Protein AF-A0A1X2IXP5-F1 (afdb_monomer_lite)

Radius of gyration: 26.12 Å; chains: 1; bounding box: 58×37×76 Å

Foldseek 3Di:
DCPVVVVLVVVLVVVLVVVLVVLLVVQLVVVVCVCPPDCNVVCQVPVDPPDPCPVVVVVVVSVVVSVVVSVVSSVVSVVVVVVVVVLVVQCVPPHDVRSVVVVVVVVVVVVVCVVVPDPVVVVVVVVVVVVVVVVVVVVVVVVVVVVVVVVVVVD

InterPro domains:
  IPR011527 ABC transporter type 1, transmembrane domain [PF06472] (2-144)
  IPR050835 ATP-binding cassette sub-family D [PTHR11384] (2-144)

Structure (mmCIF, N/CA/C/O backbone):
data_AF-A0A1X2IXP5-F1
#
_entry.id   AF-A0A1X2IXP5-F1
#
loop_
_atom_site.group_PDB
_atom_site.id
_atom_site.type_symbol
_atom_site.label_atom_id
_atom_site.label_alt_id
_atom_site.label_comp_id
_atom_site.label_asym_id
_atom_site.label_entity_id
_atom_site.label_seq_id
_atom_site.pdbx_PDB_ins_code
_atom_site.Cartn_x
_atom_site.Cartn_y
_atom_site.Cartn_z
_atom_site.occupancy
_atom_site.B_iso_or_equiv
_atom_site.auth_seq_id
_atom_site.auth_comp_id
_atom_site.auth_asym_id
_atom_site.auth_atom_id
_atom_site.pdbx_PDB_model_num
ATOM 1 N N . MET A 1 1 ? 29.594 14.424 -16.425 1.00 43.88 1 MET A N 1
ATOM 2 C CA . MET A 1 1 ? 28.655 15.563 -16.285 1.00 43.88 1 MET A CA 1
ATOM 3 C C . MET A 1 1 ? 27.393 15.053 -15.583 1.00 43.88 1 MET A C 1
ATOM 5 O O . MET A 1 1 ? 26.652 14.289 -16.178 1.00 43.88 1 MET A O 1
ATOM 9 N N . MET A 1 2 ? 27.206 15.383 -14.297 1.00 53.25 2 MET A N 1
ATOM 10 C CA . MET A 1 2 ? 26.235 14.772 -13.350 1.00 53.25 2 MET A CA 1
ATOM 11 C C . MET A 1 2 ? 24.854 15.459 -13.283 1.00 53.25 2 MET A C 1
ATOM 13 O O . MET A 1 2 ? 24.048 15.170 -12.404 1.00 53.25 2 MET A O 1
ATOM 17 N N . TRP A 1 3 ? 24.561 16.372 -14.205 1.00 52.97 3 TRP A N 1
ATOM 18 C CA . TRP A 1 3 ? 23.291 17.101 -14.249 1.00 52.97 3 TRP A CA 1
ATOM 19 C C . TRP A 1 3 ? 22.047 16.241 -14.567 1.00 52.97 3 TRP A C 1
ATOM 21 O O . TRP A 1 3 ? 21.025 16.453 -13.909 1.00 52.97 3 TRP A O 1
ATOM 31 N N . PRO A 1 4 ? 22.077 15.251 -15.492 1.00 69.75 4 PRO A N 1
ATOM 32 C CA . PRO A 1 4 ? 20.851 14.546 -15.875 1.00 69.75 4 PRO A CA 1
ATOM 33 C C . PRO A 1 4 ? 20.327 13.612 -14.775 1.00 69.75 4 PRO A C 1
ATOM 35 O O . PRO A 1 4 ? 19.118 13.473 -14.615 1.00 69.75 4 PRO A O 1
ATOM 38 N N . THR A 1 5 ? 21.203 13.022 -13.958 1.00 62.72 5 THR A N 1
ATOM 39 C CA . THR A 1 5 ? 20.800 12.124 -12.864 1.00 62.72 5 THR A CA 1
ATOM 40 C C . THR A 1 5 ? 20.129 12.866 -11.710 1.00 62.72 5 THR A C 1
ATOM 42 O O . THR A 1 5 ? 19.143 12.371 -11.169 1.00 62.72 5 THR A O 1
ATOM 45 N N . SER A 1 6 ? 20.588 14.071 -11.364 1.00 70.19 6 SER A N 1
ATOM 46 C CA . SER A 1 6 ? 19.964 14.878 -10.305 1.00 70.19 6 SER A CA 1
ATOM 47 C C . SER A 1 6 ? 18.579 15.399 -10.696 1.00 70.19 6 SER A C 1
ATOM 49 O O . SER A 1 6 ? 17.683 15.410 -9.855 1.00 70.19 6 SER A O 1
ATOM 51 N N . ILE A 1 7 ? 18.369 15.771 -11.965 1.00 72.88 7 ILE A N 1
ATOM 52 C CA . ILE A 1 7 ? 17.055 16.212 -12.465 1.00 72.88 7 ILE A CA 1
ATOM 53 C C . ILE A 1 7 ? 16.068 15.043 -12.475 1.00 72.88 7 ILE A C 1
ATOM 55 O O . ILE A 1 7 ? 14.940 15.190 -12.007 1.00 72.88 7 ILE A O 1
ATOM 59 N N . VAL A 1 8 ? 16.494 13.865 -12.939 1.00 67.69 8 VAL A N 1
ATOM 60 C CA . VAL A 1 8 ? 15.659 12.653 -12.923 1.00 67.69 8 VAL A CA 1
ATOM 61 C C . VAL A 1 8 ? 15.322 12.246 -11.488 1.00 67.69 8 VAL A C 1
ATOM 63 O O . VAL A 1 8 ? 14.168 11.983 -11.180 1.00 67.69 8 VAL A O 1
ATOM 66 N N . ASN A 1 9 ? 16.291 12.279 -10.573 1.00 73.00 9 ASN A N 1
ATOM 67 C CA . ASN A 1 9 ? 16.052 11.951 -9.169 1.00 73.00 9 ASN A CA 1
ATOM 68 C C . ASN A 1 9 ? 15.116 12.958 -8.475 1.00 73.00 9 ASN A C 1
ATOM 70 O O . ASN A 1 9 ? 14.278 12.580 -7.660 1.00 73.00 9 ASN A O 1
ATOM 74 N N . ASN A 1 10 ? 15.231 14.250 -8.787 1.00 76.38 10 ASN A N 1
ATOM 75 C CA . ASN A 1 10 ? 14.393 15.269 -8.158 1.00 76.38 10 ASN A CA 1
ATOM 76 C C . ASN A 1 10 ? 12.976 15.309 -8.759 1.00 76.38 10 ASN A C 1
ATOM 78 O O . ASN A 1 10 ? 11.999 15.398 -8.024 1.00 76.38 10 ASN A O 1
ATOM 82 N N . SER A 1 11 ? 12.842 15.152 -10.080 1.00 68.75 11 SER A N 1
ATOM 83 C CA . SER A 1 11 ? 11.535 15.000 -10.745 1.00 68.75 11 SER A CA 1
ATOM 84 C C . SER A 1 11 ? 10.807 13.740 -10.284 1.00 68.75 11 SER A C 1
ATOM 86 O O . SER A 1 11 ? 9.608 13.786 -10.020 1.00 68.75 11 SER A O 1
ATOM 88 N N . LEU A 1 12 ? 11.542 12.648 -10.074 1.00 67.50 12 LEU A N 1
ATOM 89 C CA . LEU A 1 12 ? 11.037 11.436 -9.449 1.00 67.50 12 LEU A CA 1
ATOM 90 C C . LEU A 1 12 ? 10.479 11.701 -8.045 1.00 67.50 12 LEU A C 1
ATOM 92 O O . LEU A 1 12 ? 9.345 11.332 -7.740 1.00 67.50 12 LEU A O 1
ATOM 96 N N . LYS A 1 13 ? 11.257 12.374 -7.190 1.00 70.62 13 LYS A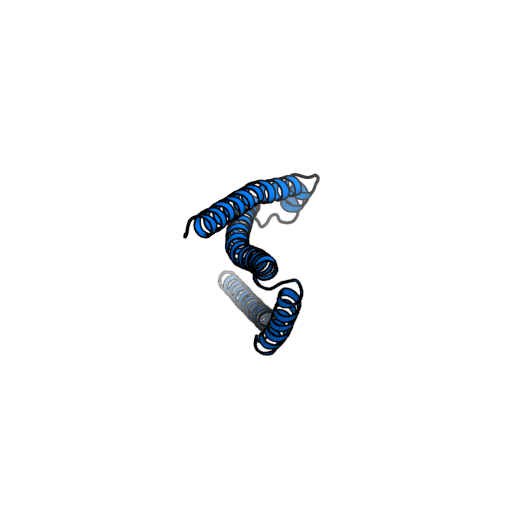 N 1
ATOM 97 C CA . LYS A 1 13 ? 10.816 12.747 -5.839 1.00 70.62 13 LYS A CA 1
ATOM 98 C C . LYS A 1 13 ? 9.579 13.642 -5.860 1.00 70.62 13 LYS A C 1
ATOM 100 O O . LYS A 1 13 ? 8.693 13.455 -5.026 1.00 70.62 13 LYS A O 1
ATOM 105 N N . LEU A 1 14 ? 9.501 14.573 -6.809 1.00 76.12 14 LEU A N 1
ATOM 106 C CA . LEU A 1 14 ? 8.345 15.450 -6.991 1.00 76.12 14 LEU A CA 1
ATOM 107 C C . LEU A 1 14 ? 7.109 14.665 -7.438 1.00 76.12 14 LEU A C 1
ATOM 109 O O . LEU A 1 14 ? 6.049 14.840 -6.846 1.00 76.12 14 LEU A O 1
ATOM 113 N N . ALA A 1 15 ? 7.243 13.763 -8.412 1.00 68.31 15 ALA A N 1
ATOM 114 C CA . ALA A 1 15 ? 6.142 12.932 -8.894 1.00 68.31 15 ALA A CA 1
ATOM 115 C C . ALA A 1 15 ? 5.588 12.018 -7.789 1.00 68.31 15 ALA A C 1
ATOM 117 O O . ALA A 1 15 ? 4.375 11.949 -7.597 1.00 68.31 15 ALA A O 1
ATOM 118 N N . ILE A 1 16 ? 6.469 11.378 -7.013 1.00 65.69 16 ILE A N 1
ATOM 119 C CA . ILE A 1 16 ? 6.075 10.533 -5.876 1.00 65.69 16 ILE A CA 1
ATOM 120 C C . ILE A 1 16 ? 5.353 11.367 -4.812 1.00 65.69 16 ILE A C 1
ATOM 122 O O . ILE A 1 16 ? 4.286 10.977 -4.342 1.00 65.69 16 ILE A O 1
ATOM 126 N N . SER A 1 17 ? 5.900 12.535 -4.463 1.00 69.81 17 SER A N 1
ATOM 127 C CA . SER A 1 17 ? 5.298 13.430 -3.466 1.00 69.81 17 SER A CA 1
ATOM 128 C C . SER A 1 17 ? 3.923 13.941 -3.907 1.00 69.81 17 SER A C 1
ATOM 130 O O . SER A 1 17 ? 2.979 13.926 -3.120 1.00 69.81 17 SER A O 1
ATOM 132 N N . ALA A 1 18 ? 3.783 14.346 -5.172 1.00 74.50 18 ALA A N 1
ATOM 133 C CA . ALA A 1 18 ? 2.523 14.835 -5.725 1.00 74.50 18 ALA A CA 1
ATOM 134 C C . ALA A 1 18 ? 1.444 13.742 -5.759 1.00 74.50 18 ALA A C 1
ATOM 136 O O . ALA A 1 18 ? 0.292 13.982 -5.397 1.00 74.50 18 ALA A O 1
ATOM 137 N N . LEU A 1 19 ? 1.820 12.526 -6.154 1.00 66.19 19 LEU A N 1
ATOM 138 C CA . LEU A 1 19 ? 0.896 11.402 -6.237 1.00 66.19 19 LEU A CA 1
ATOM 139 C C . LEU A 1 19 ? 0.462 10.919 -4.845 1.00 66.19 19 LEU A C 1
ATOM 141 O O . LEU A 1 19 ? -0.728 10.696 -4.621 1.00 66.19 19 LEU A O 1
ATOM 145 N N . SER A 1 20 ? 1.395 10.863 -3.887 1.00 64.94 20 SER A N 1
ATOM 146 C CA . SER A 1 20 ? 1.090 10.581 -2.478 1.00 64.94 20 SER A CA 1
ATOM 147 C C . SER A 1 20 ? 0.112 11.603 -1.892 1.00 64.94 20 SER A C 1
ATOM 149 O O . SER A 1 20 ? -0.813 11.223 -1.176 1.00 64.94 20 SER A O 1
ATOM 151 N N . LEU A 1 21 ? 0.283 12.890 -2.213 1.00 74.94 21 LEU A N 1
ATOM 152 C CA . LEU A 1 21 ? -0.612 13.951 -1.755 1.00 74.94 21 LEU A CA 1
ATOM 153 C C . LEU A 1 21 ? -2.027 13.786 -2.331 1.00 74.94 21 LEU A C 1
ATOM 155 O O . LEU A 1 21 ? -3.008 13.875 -1.596 1.00 74.94 21 LEU A O 1
ATOM 159 N N . CYS A 1 22 ? -2.136 13.477 -3.625 1.00 75.06 22 CYS A N 1
ATOM 160 C CA . CYS A 1 22 ? -3.425 13.301 -4.296 1.00 75.06 22 CYS A CA 1
ATOM 161 C C . CYS A 1 22 ? -4.219 12.108 -3.729 1.00 75.06 22 CYS A C 1
ATOM 163 O O . CYS A 1 22 ? -5.430 12.202 -3.519 1.00 75.06 22 CYS A O 1
ATOM 165 N N . PHE A 1 23 ? -3.539 11.000 -3.414 1.00 65.56 23 PHE A N 1
ATOM 166 C CA . PHE A 1 23 ? -4.160 9.850 -2.750 1.00 65.56 23 PHE A CA 1
ATOM 167 C C . PHE A 1 23 ? -4.593 10.162 -1.316 1.00 65.56 23 PHE A C 1
ATOM 169 O O . PHE A 1 23 ? -5.717 9.816 -0.945 1.00 65.56 23 PHE A O 1
ATOM 176 N N . ARG A 1 24 ? -3.752 10.863 -0.540 1.00 69.56 24 ARG A N 1
ATOM 177 C CA . ARG A 1 24 ? -4.090 11.292 0.827 1.00 69.56 24 ARG A CA 1
ATOM 178 C C . ARG A 1 24 ? -5.325 12.190 0.860 1.00 69.56 24 ARG A C 1
ATOM 180 O O . ARG A 1 24 ? -6.040 12.189 1.850 1.00 69.56 24 ARG A O 1
ATOM 187 N N . GLU A 1 25 ? -5.611 12.915 -0.219 1.00 74.12 25 GLU A N 1
ATOM 188 C CA . GLU A 1 25 ? -6.805 13.752 -0.324 1.00 74.12 25 GLU A CA 1
ATOM 189 C C . GLU A 1 25 ? -8.041 12.995 -0.846 1.00 74.12 25 GLU A C 1
ATOM 191 O O . GLU A 1 25 ? -9.152 13.202 -0.354 1.00 74.12 25 GLU A O 1
ATOM 196 N N . ARG A 1 26 ? -7.884 12.112 -1.843 1.00 76.94 26 ARG A N 1
ATOM 197 C CA . ARG A 1 26 ? -9.022 11.423 -2.480 1.00 76.94 26 ARG A CA 1
ATOM 198 C C . ARG A 1 26 ? -9.565 10.244 -1.682 1.00 76.94 26 ARG A C 1
ATOM 200 O O . ARG A 1 26 ? -10.777 10.043 -1.683 1.00 76.94 26 ARG A O 1
ATOM 207 N N . LEU A 1 27 ? -8.705 9.476 -1.015 1.00 71.75 27 LEU A N 1
ATOM 208 C CA . LEU A 1 27 ? -9.122 8.279 -0.279 1.00 71.75 27 LEU A CA 1
ATOM 209 C C . LEU A 1 27 ? -10.071 8.606 0.893 1.00 71.75 27 LEU A C 1
ATOM 211 O O . LEU A 1 27 ? -11.142 8.001 0.956 1.00 71.75 27 LEU A O 1
ATOM 215 N N . PRO A 1 28 ? -9.773 9.600 1.760 1.00 72.06 28 PRO A N 1
ATOM 216 C CA . PRO A 1 28 ? -10.676 9.977 2.845 1.00 72.06 28 PRO A CA 1
ATOM 217 C C . PRO A 1 28 ? -11.980 10.568 2.317 1.00 72.06 28 PRO A C 1
ATOM 219 O O . PRO A 1 28 ? -13.044 10.243 2.826 1.00 72.06 28 PRO A O 1
ATOM 222 N N . LYS A 1 29 ? -11.922 11.393 1.260 1.00 78.12 29 LYS A N 1
ATOM 223 C CA . LYS A 1 29 ? -13.123 11.969 0.633 1.00 78.12 29 LYS A CA 1
ATOM 224 C C . LYS A 1 29 ? -14.055 10.885 0.098 1.00 78.12 29 LYS A C 1
ATOM 226 O O . LYS A 1 29 ? -15.262 10.979 0.292 1.00 78.12 29 LYS A O 1
ATOM 231 N N . HIS A 1 30 ? -13.502 9.850 -0.533 1.00 79.62 30 HIS A N 1
ATOM 232 C CA . HIS A 1 30 ? -14.292 8.738 -1.051 1.00 79.62 30 HIS A CA 1
ATOM 233 C C . HIS A 1 30 ? -14.866 7.857 0.069 1.00 79.62 30 HIS A C 1
ATOM 235 O O . HIS A 1 30 ? -16.049 7.521 0.038 1.00 79.62 30 HIS A O 1
ATOM 241 N N . ALA A 1 31 ? -14.070 7.549 1.097 1.00 71.25 31 ALA A N 1
ATOM 242 C CA . ALA A 1 31 ? -14.535 6.808 2.269 1.00 71.25 31 ALA A CA 1
ATOM 243 C C . ALA A 1 31 ? -15.645 7.565 3.018 1.00 71.25 31 ALA A C 1
ATOM 245 O O . ALA A 1 31 ? -16.672 6.987 3.367 1.00 71.25 31 ALA A O 1
ATOM 246 N N . HIS A 1 32 ? -15.477 8.877 3.194 1.00 73.06 32 HIS A N 1
ATOM 247 C CA . HIS A 1 32 ? -16.464 9.744 3.825 1.00 73.06 32 HIS A CA 1
ATOM 248 C C . HIS A 1 32 ? -17.738 9.869 2.981 1.00 73.06 32 HIS A C 1
ATOM 250 O O . HIS A 1 32 ? -18.833 9.809 3.535 1.00 73.06 32 HIS A O 1
ATOM 256 N N . SER A 1 33 ? -17.621 9.960 1.648 1.00 77.38 33 SER A N 1
ATOM 257 C CA . SER A 1 33 ? -18.799 9.946 0.775 1.00 77.38 33 SER A CA 1
ATOM 258 C C . SER A 1 33 ? -19.568 8.636 0.884 1.00 77.38 33 SER A C 1
ATOM 260 O O . SER A 1 33 ? -20.781 8.684 0.976 1.00 77.38 33 SER A O 1
ATOM 262 N N . LEU A 1 34 ? -18.880 7.488 0.956 1.00 75.62 34 LEU A N 1
ATOM 263 C CA . LEU A 1 34 ? -19.522 6.178 1.098 1.00 75.62 34 LEU A CA 1
ATOM 264 C C . LEU A 1 34 ? -20.212 6.020 2.460 1.00 75.62 34 LEU A C 1
ATOM 266 O O . LEU A 1 34 ? -21.261 5.391 2.560 1.00 75.62 34 LEU A O 1
ATOM 270 N N . TYR A 1 35 ? -19.613 6.585 3.512 1.00 66.44 35 TYR A N 1
ATOM 271 C CA . TYR A 1 35 ? -20.187 6.573 4.854 1.00 66.44 35 TYR A CA 1
ATOM 272 C C . TYR A 1 35 ? -21.456 7.427 4.952 1.00 66.44 35 TYR A C 1
ATOM 274 O O . TYR A 1 35 ? -22.435 7.015 5.577 1.00 66.44 35 TYR A O 1
ATOM 282 N N . LEU A 1 36 ? -21.438 8.603 4.320 1.00 70.00 36 LEU A N 1
ATOM 283 C CA . LEU A 1 36 ? -22.583 9.508 4.258 1.00 70.00 36 LEU A CA 1
ATOM 284 C C . LEU A 1 36 ? -23.625 9.100 3.205 1.00 70.00 36 LEU A C 1
ATOM 286 O O . LEU A 1 36 ? -24.703 9.695 3.177 1.00 70.00 36 LEU A O 1
ATOM 290 N N . ASP A 1 37 ? -23.341 8.108 2.355 1.00 74.00 37 ASP A N 1
ATOM 291 C CA . ASP A 1 37 ? -24.266 7.695 1.302 1.00 74.00 37 ASP A CA 1
ATOM 292 C C . ASP A 1 37 ? -25.410 6.826 1.860 1.00 74.00 37 ASP A C 1
ATOM 294 O O . ASP A 1 37 ? -25.239 5.688 2.322 1.00 74.00 37 ASP A O 1
ATOM 298 N N . GLY A 1 38 ? -26.617 7.389 1.804 1.00 70.44 38 GLY A N 1
ATOM 299 C CA . GLY A 1 38 ? -27.884 6.707 2.054 1.00 70.44 38 GLY A CA 1
ATOM 300 C C . GLY A 1 38 ? -28.143 6.257 3.500 1.00 70.44 38 GLY A C 1
ATOM 301 O O . GLY A 1 38 ? -27.896 6.956 4.479 1.00 70.44 38 GLY A O 1
ATOM 302 N N . ILE A 1 39 ? -28.729 5.062 3.623 1.00 59.12 39 ILE A N 1
ATOM 303 C CA . ILE A 1 39 ? -29.188 4.434 4.878 1.00 59.12 39 ILE A CA 1
ATOM 304 C C . ILE A 1 39 ? -28.065 3.745 5.668 1.00 59.12 39 ILE A C 1
ATOM 306 O O . ILE A 1 39 ? -28.336 3.136 6.701 1.00 59.12 39 ILE A O 1
ATOM 310 N N . THR A 1 40 ? -26.814 3.818 5.208 1.00 63.00 40 THR A N 1
ATOM 311 C CA . THR A 1 40 ? -25.657 3.175 5.856 1.00 63.00 40 THR A CA 1
ATOM 312 C C . THR A 1 40 ? -25.378 3.789 7.225 1.00 63.00 40 THR A C 1
ATOM 314 O O . THR A 1 40 ? -25.242 3.056 8.204 1.00 63.00 40 THR A O 1
ATOM 317 N N . PHE A 1 41 ? -25.422 5.122 7.324 1.00 62.12 41 PHE A N 1
ATOM 318 C CA . PHE A 1 41 ? -25.335 5.852 8.591 1.00 62.12 41 PHE A CA 1
ATOM 319 C C . PHE A 1 41 ? -26.415 5.398 9.587 1.00 62.12 41 PHE A C 1
ATOM 321 O O . PHE A 1 41 ? -26.123 5.071 10.736 1.00 62.12 41 PHE A O 1
ATOM 328 N N . TYR A 1 42 ? -27.661 5.286 9.117 1.00 61.12 42 TYR A N 1
ATOM 329 C CA . TYR A 1 42 ? -28.791 4.866 9.945 1.00 61.12 42 TYR A CA 1
ATOM 330 C C . TYR A 1 42 ? -28.739 3.388 10.325 1.00 61.12 42 TYR A C 1
ATOM 332 O O . TYR A 1 42 ? -29.049 3.048 11.461 1.00 61.12 42 TYR A O 1
ATOM 340 N N . LYS A 1 43 ? -28.314 2.500 9.420 1.00 65.81 43 LYS A N 1
ATOM 341 C CA . LYS A 1 43 ? -28.102 1.085 9.740 1.00 65.81 43 LYS A CA 1
ATOM 342 C C . LYS A 1 43 ? -27.046 0.942 10.827 1.00 65.81 43 LYS A C 1
ATOM 344 O O . LYS A 1 43 ? -27.327 0.298 11.824 1.00 65.81 43 LYS A O 1
ATOM 349 N N . ILE A 1 44 ? -25.884 1.578 10.679 1.00 64.50 44 ILE A N 1
ATOM 350 C CA . ILE A 1 44 ? -24.798 1.497 11.668 1.00 64.50 44 ILE A CA 1
ATOM 351 C C . ILE A 1 44 ? -25.236 2.088 13.014 1.00 64.50 44 ILE A C 1
ATOM 353 O O . ILE A 1 44 ? -24.950 1.503 14.054 1.00 64.50 44 ILE A O 1
ATOM 357 N N . SER A 1 45 ? -25.980 3.197 13.003 1.00 61.94 45 SER A N 1
ATOM 358 C CA . SER A 1 45 ? -26.494 3.816 14.229 1.00 61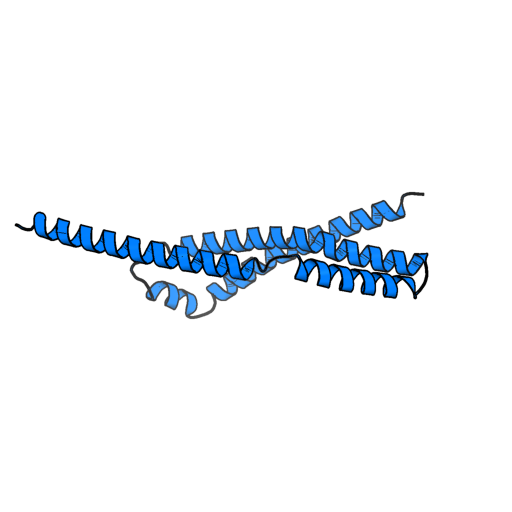.94 45 SER A CA 1
ATOM 359 C C . SER A 1 45 ? -27.610 3.014 14.910 1.00 61.94 45 SER A C 1
ATOM 361 O O . SER A 1 45 ? -27.821 3.197 16.104 1.00 61.94 45 SER A O 1
ATOM 363 N N . ASN A 1 46 ? -28.342 2.169 14.178 1.00 63.16 46 ASN A N 1
ATOM 364 C CA . ASN A 1 46 ? -29.503 1.435 14.695 1.00 63.16 46 ASN A CA 1
ATOM 365 C C . ASN A 1 46 ? -29.218 -0.061 14.939 1.00 63.16 46 ASN A C 1
ATOM 367 O O . ASN A 1 46 ? -30.033 -0.742 15.556 1.00 63.16 46 ASN A O 1
ATOM 371 N N . LEU A 1 47 ? -28.086 -0.587 1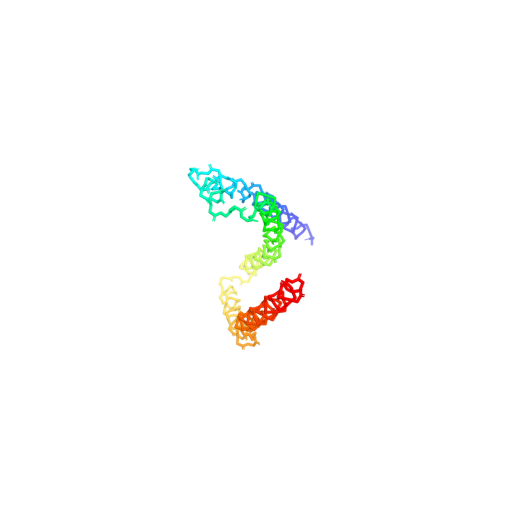4.449 1.00 62.59 47 LEU A N 1
ATOM 372 C CA . LEU A 1 47 ? -27.700 -1.997 14.588 1.00 62.59 47 LEU A CA 1
ATOM 373 C C . LEU A 1 47 ? -27.133 -2.348 15.966 1.00 62.59 47 LEU A C 1
ATOM 375 O O . LEU A 1 47 ? -27.112 -3.531 16.294 1.00 62.59 47 LEU A O 1
ATOM 379 N N . ASP A 1 48 ? -26.704 -1.376 16.775 1.00 57.00 48 ASP A N 1
ATOM 380 C CA . ASP A 1 48 ? -26.156 -1.700 18.089 1.00 57.00 48 ASP A CA 1
ATOM 381 C C . ASP A 1 48 ? -26.334 -0.566 19.110 1.00 57.00 48 ASP A C 1
ATOM 383 O O . ASP A 1 48 ? -25.573 0.399 19.152 1.00 57.00 48 ASP A O 1
ATOM 387 N N . ASN A 1 49 ? -27.341 -0.696 19.977 1.00 56.22 49 ASN A N 1
ATOM 388 C CA . ASN A 1 49 ? -27.536 0.196 21.128 1.00 56.22 49 ASN A CA 1
ATOM 389 C C . ASN A 1 49 ? -26.437 0.021 22.207 1.00 56.22 49 ASN A C 1
ATOM 391 O O . ASN A 1 49 ? -26.441 0.752 23.198 1.00 56.22 49 ASN A O 1
ATOM 395 N N . GLY A 1 50 ? -25.502 -0.929 22.038 1.00 51.72 50 GLY A N 1
ATOM 396 C CA . GLY A 1 50 ? -24.357 -1.150 22.929 1.00 51.72 50 GLY A CA 1
ATOM 397 C C . GLY A 1 50 ? -23.099 -0.336 22.593 1.00 51.72 50 GLY A C 1
ATOM 398 O O . GLY A 1 50 ? -22.255 -0.135 23.465 1.00 51.72 50 GLY A O 1
ATOM 399 N N . LEU A 1 51 ? -22.970 0.176 21.364 1.00 54.03 51 LEU A N 1
ATOM 400 C CA . LEU A 1 51 ? -21.799 0.933 20.901 1.00 54.03 51 LEU A CA 1
ATOM 401 C C . LEU A 1 51 ? -22.015 2.443 21.049 1.00 54.03 51 LEU A C 1
ATOM 403 O O . LEU A 1 51 ? -22.034 3.192 20.066 1.00 54.03 51 LEU A O 1
ATOM 407 N N . GLN A 1 52 ? -22.144 2.928 22.286 1.00 53.56 52 GLN A N 1
ATOM 408 C CA . GLN A 1 52 ? -21.941 4.357 22.525 1.00 53.56 52 GLN A CA 1
ATOM 409 C C . GLN A 1 52 ? -20.517 4.714 22.056 1.00 53.56 52 GLN A C 1
ATOM 411 O O . GLN A 1 52 ? -19.551 4.156 22.569 1.00 53.56 52 GLN A O 1
ATOM 416 N N . ASN A 1 53 ? -20.398 5.611 21.065 1.00 62.00 53 ASN A N 1
ATOM 417 C CA . ASN A 1 53 ? -19.162 6.061 20.379 1.00 62.00 53 ASN A CA 1
ATOM 418 C C . ASN A 1 53 ? -18.744 5.349 19.072 1.00 62.00 53 ASN A C 1
ATOM 420 O O . ASN A 1 53 ? -17.605 5.514 18.632 1.00 62.00 53 ASN A O 1
ATOM 424 N N . SER A 1 54 ? -19.649 4.651 18.378 1.00 63.22 54 SER A N 1
ATOM 425 C CA . SER A 1 54 ? -19.365 4.046 17.056 1.00 63.22 54 SER A CA 1
ATOM 426 C C . SER A 1 54 ? -18.815 5.048 16.014 1.00 63.22 54 SER A C 1
ATOM 428 O O . SER A 1 54 ? -17.917 4.729 15.238 1.00 63.22 54 SER A O 1
ATOM 430 N N . TYR A 1 55 ? -19.270 6.307 16.057 1.00 62.91 55 TYR A N 1
ATOM 431 C CA . TYR A 1 55 ? -18.764 7.379 15.187 1.00 62.91 55 TYR A CA 1
ATOM 432 C C . TYR A 1 55 ? -17.289 7.727 15.451 1.00 62.91 55 TYR A C 1
ATOM 434 O O . TYR A 1 55 ? -16.529 7.963 14.514 1.00 62.91 55 TYR A O 1
ATOM 442 N N . GLN A 1 56 ? -16.863 7.735 16.717 1.00 66.81 56 GLN A N 1
ATOM 443 C CA . GLN A 1 56 ? -15.484 8.065 17.079 1.00 66.81 56 GLN A CA 1
ATOM 444 C C . GLN A 1 56 ? -14.521 6.928 16.735 1.00 66.81 56 GLN A C 1
ATOM 446 O O . GLN A 1 56 ? -13.426 7.189 16.244 1.00 66.81 56 GLN A O 1
ATOM 451 N N . LEU A 1 57 ? -14.956 5.679 16.923 1.00 70.81 57 LEU A N 1
ATOM 452 C CA . LEU A 1 57 ? -14.227 4.496 16.465 1.00 70.81 57 LEU A CA 1
ATOM 453 C C . LEU A 1 57 ? -14.052 4.512 14.945 1.00 70.81 57 LEU A C 1
ATOM 455 O O . LEU A 1 57 ? -12.942 4.330 14.459 1.00 70.81 57 LEU A O 1
ATOM 459 N N . LEU A 1 58 ? -15.114 4.820 14.199 1.00 70.69 58 LEU A N 1
ATOM 460 C CA . LEU A 1 58 ? -15.043 4.889 12.745 1.00 70.69 58 LEU A CA 1
ATOM 461 C C . LEU A 1 58 ? -14.120 6.009 12.253 1.00 70.69 58 LEU A C 1
ATOM 463 O O . LEU A 1 58 ? -13.311 5.774 11.361 1.00 70.69 58 LEU A O 1
ATOM 467 N N . ALA A 1 59 ? -14.223 7.213 12.820 1.00 72.12 59 ALA A N 1
ATOM 468 C CA . ALA A 1 59 ? -13.342 8.320 12.454 1.00 72.12 59 ALA A CA 1
ATOM 469 C C . ALA A 1 59 ? -11.871 7.967 12.730 1.00 72.12 59 ALA A C 1
ATOM 471 O O . ALA A 1 59 ? -11.020 8.130 11.859 1.00 72.12 59 ALA A O 1
ATOM 472 N N . GLN A 1 60 ? -11.592 7.390 13.902 1.00 77.19 60 GLN A N 1
ATOM 473 C CA . GLN A 1 60 ? -10.247 6.978 14.288 1.00 77.19 60 GLN A CA 1
ATOM 474 C C . GLN A 1 60 ? -9.703 5.841 13.410 1.00 77.19 60 GLN A C 1
ATOM 476 O O . GLN A 1 60 ? -8.511 5.822 13.095 1.00 77.19 60 GLN A O 1
ATOM 481 N N . ASP A 1 61 ? -10.546 4.889 13.014 1.00 77.31 61 ASP A N 1
ATOM 482 C CA . ASP A 1 61 ? -10.140 3.793 12.138 1.00 77.31 61 ASP A CA 1
ATOM 483 C C . ASP A 1 61 ? -9.930 4.266 10.697 1.00 77.31 61 ASP A C 1
ATOM 485 O O . ASP A 1 61 ? -8.961 3.850 10.064 1.00 77.31 61 ASP A O 1
ATOM 489 N N . ILE A 1 62 ? -10.752 5.193 10.193 1.00 72.31 62 ILE A N 1
ATOM 490 C CA . ILE A 1 62 ? -10.526 5.836 8.890 1.00 72.31 62 ILE A CA 1
ATOM 491 C C . ILE A 1 62 ? -9.196 6.593 8.899 1.00 72.31 62 ILE A C 1
ATOM 493 O O . ILE A 1 62 ? -8.407 6.418 7.971 1.00 72.31 62 ILE A O 1
ATOM 497 N N . ASP A 1 63 ? -8.909 7.368 9.947 1.00 74.06 63 ASP A N 1
ATOM 498 C CA . ASP A 1 63 ? -7.645 8.101 10.064 1.00 74.06 63 ASP A CA 1
ATOM 499 C C . ASP A 1 63 ? -6.441 7.149 10.054 1.00 74.06 63 ASP A C 1
ATOM 501 O O . ASP A 1 63 ? -5.494 7.358 9.293 1.00 74.06 63 ASP A O 1
ATOM 505 N N . LYS A 1 64 ? -6.496 6.047 10.814 1.00 78.75 64 LYS A N 1
ATOM 506 C CA . LYS A 1 64 ? -5.438 5.019 10.815 1.00 78.75 64 LYS A CA 1
ATOM 507 C C . LYS A 1 64 ? -5.271 4.342 9.458 1.00 78.75 64 LYS A C 1
ATOM 509 O O . LYS A 1 64 ? -4.146 4.088 9.032 1.00 78.75 64 LYS A O 1
ATOM 514 N N . VAL A 1 65 ? -6.372 4.025 8.777 1.00 71.50 65 VAL A N 1
ATOM 515 C CA . VAL A 1 65 ? -6.336 3.412 7.443 1.00 71.50 65 VAL A CA 1
ATOM 516 C C . VAL A 1 65 ? -5.681 4.370 6.454 1.00 71.50 65 VAL A C 1
ATOM 518 O O . VAL A 1 65 ? -4.782 3.964 5.725 1.00 71.50 65 VAL A O 1
ATOM 521 N N . VAL A 1 66 ? -6.069 5.644 6.457 1.00 70.69 66 VAL A N 1
ATOM 522 C CA . VAL A 1 66 ? -5.494 6.665 5.571 1.00 70.69 66 VAL A CA 1
ATOM 523 C C . VAL A 1 66 ? -3.997 6.837 5.822 1.00 70.69 66 VAL A C 1
ATOM 525 O O . VAL A 1 66 ? -3.225 6.894 4.861 1.00 70.69 66 VAL A O 1
ATOM 528 N N . ASP A 1 67 ? -3.578 6.883 7.085 1.00 75.38 67 ASP A N 1
ATOM 529 C CA . ASP A 1 67 ? -2.170 7.056 7.442 1.00 75.38 67 ASP A CA 1
ATOM 530 C C . ASP A 1 67 ? -1.337 5.843 6.996 1.00 75.38 67 ASP A C 1
ATOM 532 O O . ASP A 1 67 ? -0.350 5.989 6.268 1.00 75.38 67 ASP A O 1
ATOM 536 N N . ASN A 1 68 ? -1.807 4.626 7.289 1.00 74.25 68 ASN A N 1
ATOM 537 C CA . ASN A 1 68 ? -1.149 3.393 6.856 1.00 74.25 68 ASN A CA 1
ATOM 538 C C . ASN A 1 68 ? -1.082 3.267 5.327 1.00 74.25 68 ASN A C 1
ATOM 540 O O . ASN A 1 68 ? -0.053 2.857 4.789 1.00 74.25 68 ASN A O 1
ATOM 544 N N . PHE A 1 69 ? -2.144 3.641 4.606 1.00 70.88 69 PHE A N 1
ATOM 545 C CA . PHE A 1 69 ? -2.142 3.642 3.141 1.00 70.88 69 PHE A CA 1
ATOM 546 C C . PHE A 1 69 ? -1.158 4.667 2.568 1.00 70.88 69 PHE A C 1
ATOM 548 O O . PHE A 1 69 ? -0.454 4.355 1.609 1.00 70.88 69 PHE A O 1
ATOM 555 N N . SER A 1 70 ? -1.065 5.866 3.154 1.00 70.69 70 SER A N 1
ATOM 556 C CA . SER A 1 70 ? -0.101 6.893 2.736 1.00 70.69 70 SER A CA 1
ATOM 557 C C . SER A 1 70 ? 1.348 6.419 2.914 1.00 70.69 70 SER A C 1
ATOM 559 O O . SER A 1 70 ? 2.197 6.654 2.045 1.00 70.69 70 SER A O 1
ATOM 561 N N . HIS A 1 71 ? 1.630 5.723 4.019 1.00 71.25 71 HIS A N 1
ATOM 562 C CA . HIS A 1 71 ? 2.936 5.123 4.290 1.00 71.25 71 HIS A CA 1
ATOM 563 C C . HIS A 1 71 ? 3.261 3.988 3.314 1.00 71.25 71 HIS A C 1
ATOM 565 O O . HIS A 1 71 ? 4.269 4.056 2.608 1.00 71.25 71 HIS A O 1
ATOM 571 N N . LEU A 1 72 ? 2.361 3.012 3.178 1.00 72.38 72 LEU A N 1
ATOM 572 C CA . LEU A 1 72 ? 2.518 1.887 2.254 1.00 72.38 72 LEU A CA 1
ATOM 573 C C . LEU A 1 72 ? 2.735 2.363 0.811 1.00 72.38 72 LEU A C 1
ATOM 575 O O . LEU A 1 72 ? 3.583 1.840 0.088 1.00 72.38 72 LEU A O 1
ATOM 579 N N . TYR A 1 73 ? 2.001 3.394 0.395 1.00 68.06 73 TYR A N 1
ATOM 580 C CA . TYR A 1 73 ? 2.134 3.968 -0.935 1.00 68.06 73 TYR A CA 1
ATOM 581 C C . TYR A 1 73 ? 3.513 4.591 -1.164 1.00 68.06 73 TYR A C 1
ATOM 583 O O . TYR A 1 73 ? 4.138 4.353 -2.196 1.00 68.06 73 TYR A O 1
ATOM 591 N N . SER A 1 74 ? 4.020 5.350 -0.190 1.00 68.75 74 SER A N 1
ATOM 592 C CA . SER A 1 74 ? 5.359 5.948 -0.256 1.00 68.75 74 SER A CA 1
ATOM 593 C C . SER A 1 74 ? 6.467 4.896 -0.338 1.00 68.75 74 SER A C 1
ATOM 595 O O . SER A 1 74 ? 7.493 5.133 -0.984 1.00 68.75 74 SER A O 1
ATOM 597 N N . ASP A 1 75 ? 6.259 3.741 0.288 1.00 69.75 75 ASP A N 1
ATOM 598 C CA . ASP A 1 75 ? 7.234 2.653 0.335 1.00 69.75 75 ASP A CA 1
ATOM 599 C C . ASP A 1 75 ? 7.192 1.756 -0.909 1.00 69.75 75 ASP A C 1
ATOM 601 O O . ASP A 1 75 ? 8.224 1.216 -1.304 1.00 69.75 75 ASP A O 1
ATOM 605 N N . ILE A 1 76 ? 6.050 1.673 -1.600 1.00 67.25 76 ILE A N 1
ATOM 606 C CA . ILE A 1 76 ? 5.912 0.950 -2.876 1.00 67.25 76 ILE A CA 1
ATOM 607 C C . ILE A 1 76 ? 6.250 1.844 -4.080 1.00 67.25 76 ILE A C 1
ATOM 609 O O . ILE A 1 76 ? 6.898 1.399 -5.029 1.00 67.25 76 ILE A O 1
ATOM 613 N N . ALA A 1 77 ? 5.854 3.119 -4.069 1.00 66.88 77 ALA A N 1
ATOM 614 C CA . ALA A 1 77 ? 6.024 4.012 -5.217 1.00 66.88 77 ALA A CA 1
ATOM 615 C C . ALA A 1 77 ? 7.503 4.291 -5.534 1.00 66.88 77 ALA A C 1
ATOM 617 O O . ALA A 1 77 ? 7.891 4.325 -6.702 1.00 66.88 77 ALA A O 1
ATOM 618 N N . LYS A 1 78 ? 8.353 4.438 -4.508 1.00 66.56 78 LYS A N 1
ATOM 619 C CA . LYS A 1 78 ? 9.803 4.646 -4.676 1.00 66.56 78 LYS A CA 1
ATOM 620 C C . LYS A 1 78 ? 10.473 3.524 -5.493 1.00 66.56 78 LYS A C 1
ATOM 622 O O . LYS A 1 78 ? 11.089 3.848 -6.510 1.00 66.56 78 LYS A O 1
ATOM 627 N N . PRO A 1 79 ? 10.370 2.232 -5.115 1.00 69.69 79 PRO A N 1
ATOM 628 C CA . PRO A 1 79 ? 10.991 1.149 -5.873 1.00 69.69 79 PRO A CA 1
ATOM 629 C C . PRO A 1 79 ? 10.356 0.935 -7.251 1.00 69.69 79 PRO A C 1
ATOM 631 O O . PRO A 1 79 ? 11.092 0.704 -8.206 1.00 69.69 79 PRO A O 1
ATOM 634 N N . VAL A 1 80 ? 9.033 1.075 -7.405 1.00 68.50 80 VAL A N 1
ATOM 635 C CA . VAL A 1 80 ? 8.365 0.902 -8.713 1.00 68.50 80 VAL A CA 1
ATOM 636 C C . VAL A 1 80 ? 8.906 1.883 -9.746 1.00 68.50 80 VAL A C 1
ATOM 638 O O . VAL A 1 80 ? 9.262 1.499 -10.862 1.00 68.50 80 VAL A O 1
ATOM 641 N N . VAL A 1 81 ? 9.018 3.155 -9.374 1.00 66.69 81 VAL A N 1
ATOM 642 C CA . VAL A 1 81 ? 9.487 4.158 -10.324 1.00 66.69 81 VAL A CA 1
ATOM 643 C C . VAL A 1 81 ? 11.009 4.085 -10.511 1.00 66.69 81 VAL A C 1
ATOM 645 O O . VAL A 1 81 ? 11.493 4.324 -11.618 1.00 66.69 81 VAL A O 1
ATOM 648 N N . ALA A 1 82 ? 11.771 3.666 -9.492 1.00 70.50 82 ALA A N 1
ATOM 649 C CA . ALA A 1 82 ? 13.190 3.345 -9.659 1.00 70.50 82 ALA A CA 1
ATOM 650 C C . ALA A 1 82 ? 13.407 2.225 -10.695 1.00 70.50 82 ALA A C 1
ATOM 652 O O . ALA A 1 82 ? 14.271 2.362 -11.559 1.00 70.50 82 ALA A O 1
ATOM 653 N N . ILE A 1 83 ? 12.590 1.166 -10.666 1.00 70.12 83 ILE A N 1
ATOM 654 C CA . ILE A 1 83 ? 12.631 0.069 -11.647 1.00 70.12 83 ILE A CA 1
ATOM 655 C C . ILE A 1 83 ? 12.290 0.579 -13.051 1.00 70.12 83 ILE A C 1
ATOM 657 O O . ILE A 1 83 ? 12.996 0.257 -14.003 1.00 70.12 83 ILE A O 1
ATOM 661 N N . PHE A 1 84 ? 11.250 1.406 -13.188 1.00 69.12 84 PHE A N 1
ATOM 662 C CA . PHE A 1 84 ? 10.848 1.961 -14.483 1.00 69.12 84 PHE A CA 1
ATOM 663 C C . PHE A 1 84 ? 11.937 2.848 -15.104 1.00 69.12 84 PHE A C 1
ATOM 665 O O . PHE A 1 84 ? 12.285 2.698 -16.275 1.00 69.12 84 PHE A O 1
ATOM 672 N N . LEU A 1 85 ? 12.522 3.748 -14.309 1.00 69.62 85 LEU A N 1
ATOM 673 C CA . LEU A 1 85 ? 13.611 4.614 -14.764 1.00 69.62 85 LEU A CA 1
ATOM 674 C C . LEU A 1 85 ? 14.871 3.820 -15.101 1.00 69.62 85 LEU A C 1
ATOM 676 O O . LEU A 1 85 ? 15.536 4.128 -16.090 1.00 69.62 85 LEU A O 1
ATOM 680 N N . PHE A 1 86 ? 15.186 2.796 -14.307 1.00 68.75 86 PHE A N 1
ATOM 681 C CA . PHE A 1 86 ? 16.303 1.901 -14.580 1.00 68.75 86 PHE A CA 1
ATOM 682 C C . PHE A 1 86 ? 16.091 1.145 -15.896 1.00 68.75 86 PHE A C 1
ATOM 684 O O . PHE A 1 86 ? 16.987 1.140 -16.734 1.00 68.75 86 PHE A O 1
ATOM 691 N N . ALA A 1 87 ? 14.888 0.617 -16.139 1.00 66.69 87 ALA A N 1
ATOM 692 C CA . ALA A 1 87 ? 14.535 -0.038 -17.397 1.00 66.69 87 ALA A CA 1
ATOM 693 C C . ALA A 1 87 ? 14.673 0.907 -18.606 1.00 66.69 87 ALA A C 1
ATOM 695 O O . ALA A 1 87 ? 15.267 0.534 -19.617 1.00 66.69 87 ALA A O 1
ATOM 696 N N . HIS A 1 88 ? 14.191 2.149 -18.491 1.00 67.12 88 HIS A N 1
ATOM 697 C CA . HIS A 1 88 ? 14.280 3.138 -19.569 1.00 67.12 88 HIS A CA 1
ATOM 698 C C . HIS A 1 88 ? 15.730 3.546 -19.865 1.00 67.12 88 HIS A C 1
ATOM 700 O O . HIS A 1 88 ? 16.147 3.599 -21.021 1.00 67.12 88 HIS A O 1
ATOM 706 N N . LYS A 1 89 ? 16.530 3.809 -18.823 1.00 68.38 89 LYS A N 1
ATOM 707 C CA . LYS A 1 89 ? 17.944 4.180 -18.981 1.00 68.38 89 LYS A CA 1
ATOM 708 C C . LYS A 1 89 ? 18.792 3.029 -19.509 1.00 68.38 89 LYS A C 1
ATOM 710 O O . LYS A 1 89 ? 19.724 3.273 -20.270 1.00 68.38 89 LYS A O 1
ATOM 715 N N . LEU A 1 90 ? 18.457 1.796 -19.142 1.00 65.25 90 LEU A N 1
ATOM 716 C CA . LEU A 1 90 ? 19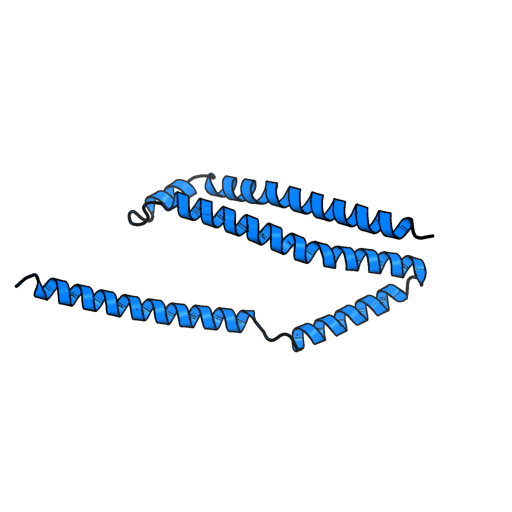.120 0.606 -19.661 1.00 65.25 90 LEU A CA 1
ATOM 717 C C . LEU A 1 90 ? 18.809 0.392 -21.151 1.00 65.25 90 LEU A C 1
ATOM 719 O O . LEU A 1 90 ? 19.715 0.069 -21.919 1.00 65.25 90 LEU A O 1
ATOM 723 N N . GLY A 1 91 ? 17.562 0.647 -21.565 1.00 65.38 91 GLY A N 1
ATOM 724 C CA . GLY A 1 91 ? 17.152 0.615 -22.971 1.00 65.38 91 GLY A CA 1
ATOM 725 C C . GLY A 1 91 ? 17.890 1.640 -23.837 1.00 65.38 91 GLY A C 1
ATOM 726 O O . GLY A 1 91 ? 18.360 1.294 -24.918 1.00 65.38 91 GLY A O 1
ATOM 727 N N . GLU A 1 92 ? 18.071 2.871 -23.344 1.00 66.75 92 GLU A N 1
ATOM 728 C CA . GLU A 1 92 ? 18.834 3.913 -24.055 1.00 66.75 92 GLU A CA 1
ATOM 729 C C . GLU A 1 92 ? 20.345 3.620 -24.133 1.00 66.75 92 GLU A C 1
ATOM 731 O O . GLU A 1 92 ? 20.997 4.044 -25.084 1.00 66.75 92 GLU A O 1
ATOM 736 N N . ALA A 1 93 ? 20.921 2.930 -23.141 1.00 65.12 93 ALA A N 1
ATOM 737 C CA . ALA A 1 93 ? 22.373 2.765 -23.027 1.00 65.12 93 ALA A CA 1
ATOM 738 C C . ALA A 1 93 ? 22.948 1.551 -23.781 1.00 65.12 93 ALA A C 1
ATOM 740 O O . ALA A 1 93 ? 24.097 1.611 -24.213 1.00 65.12 93 ALA A O 1
ATOM 741 N N . ILE A 1 94 ? 22.203 0.443 -23.897 1.00 66.00 94 ILE A N 1
ATOM 742 C CA . ILE A 1 94 ? 22.741 -0.851 -24.378 1.00 66.00 94 ILE A CA 1
ATOM 743 C C . ILE A 1 94 ? 21.947 -1.416 -25.582 1.00 66.00 94 ILE A C 1
ATOM 745 O O . ILE A 1 94 ? 22.439 -2.299 -26.281 1.00 66.00 94 ILE A O 1
ATOM 749 N N . GLY A 1 95 ? 20.766 -0.863 -25.899 1.00 65.50 95 GLY A N 1
ATOM 750 C CA . GLY A 1 95 ? 19.897 -1.311 -27.000 1.00 65.50 95 GLY A CA 1
ATOM 751 C C . GLY A 1 95 ? 18.815 -2.320 -26.574 1.00 65.50 95 GLY A C 1
ATOM 752 O O . GLY A 1 95 ? 18.836 -2.838 -25.457 1.00 65.50 95 GLY A O 1
ATOM 753 N N . ASN A 1 96 ? 17.854 -2.597 -27.471 1.00 64.56 96 ASN A N 1
ATOM 754 C CA . ASN A 1 96 ? 16.589 -3.315 -27.198 1.00 64.56 96 ASN A CA 1
ATOM 755 C C . ASN A 1 96 ? 16.712 -4.724 -26.574 1.00 64.56 96 ASN A C 1
ATOM 757 O O . ASN A 1 96 ? 15.732 -5.213 -26.018 1.00 64.56 96 ASN A O 1
ATOM 761 N N . GLU A 1 97 ? 17.882 -5.362 -26.621 1.00 65.88 97 GLU A N 1
ATOM 762 C CA . GLU A 1 97 ? 18.121 -6.699 -26.048 1.00 65.88 97 GLU A CA 1
ATOM 763 C C . GLU A 1 97 ? 18.345 -6.673 -24.520 1.00 65.88 97 GLU A C 1
ATOM 765 O O . GLU A 1 97 ? 18.034 -7.628 -23.808 1.00 65.88 97 GLU A O 1
ATOM 770 N N . ALA A 1 98 ? 18.850 -5.561 -23.975 1.00 67.69 98 ALA A N 1
ATOM 771 C CA . ALA A 1 98 ? 19.124 -5.405 -22.545 1.00 67.69 98 ALA A CA 1
ATOM 772 C C . ALA A 1 98 ? 17.877 -5.470 -21.629 1.00 67.69 98 ALA A C 1
ATOM 774 O O . ALA A 1 98 ? 17.942 -6.141 -20.592 1.00 67.69 98 ALA A O 1
ATOM 775 N N . PRO A 1 99 ? 16.726 -4.843 -21.959 1.00 70.62 99 PRO A N 1
ATOM 776 C CA . PRO A 1 99 ? 15.522 -4.962 -21.135 1.00 70.62 99 PRO A CA 1
ATOM 777 C C . PRO A 1 99 ? 14.960 -6.390 -21.088 1.00 70.62 99 PRO A C 1
ATOM 779 O O . PRO A 1 99 ? 14.387 -6.765 -20.067 1.00 70.62 99 PRO A O 1
ATOM 782 N N . PHE A 1 100 ? 15.171 -7.216 -22.119 1.00 75.69 100 PHE A N 1
ATOM 783 C CA . PHE A 1 100 ? 14.716 -8.611 -22.118 1.00 75.69 100 PHE A CA 1
ATOM 784 C C . PHE A 1 100 ? 15.446 -9.448 -21.057 1.00 75.69 100 PHE A C 1
ATOM 786 O O . PHE A 1 100 ? 14.804 -10.097 -20.228 1.00 75.69 100 PHE A O 1
ATOM 793 N N . TYR A 1 101 ? 16.779 -9.358 -21.002 1.00 77.31 101 TYR A N 1
ATOM 794 C CA . TYR A 1 101 ? 17.578 -10.017 -19.961 1.00 77.31 101 TYR A CA 1
ATOM 795 C C . TYR A 1 101 ? 17.259 -9.495 -18.556 1.00 77.31 101 TYR A C 1
ATOM 797 O O . TYR A 1 101 ? 17.243 -10.267 -17.597 1.00 77.31 101 TYR A O 1
ATOM 805 N N . MET A 1 102 ? 16.957 -8.201 -18.421 1.00 72.12 102 MET A N 1
ATOM 806 C CA . MET A 1 102 ? 16.612 -7.605 -17.132 1.00 72.12 102 MET A CA 1
ATOM 807 C C . MET A 1 102 ? 15.245 -8.076 -16.619 1.00 72.12 102 MET A C 1
ATOM 809 O O . MET A 1 102 ? 15.111 -8.394 -15.438 1.00 72.12 102 MET A O 1
ATOM 813 N N . ILE A 1 103 ? 14.243 -8.161 -17.500 1.00 76.50 103 ILE A N 1
ATOM 814 C CA . ILE A 1 103 ? 12.918 -8.704 -17.172 1.00 76.50 103 ILE A CA 1
ATOM 815 C C . ILE A 1 103 ? 13.035 -10.189 -16.815 1.00 76.50 103 ILE A C 1
ATOM 817 O O . ILE A 1 103 ? 12.476 -10.613 -15.805 1.00 76.50 103 ILE A O 1
ATOM 821 N N . ALA A 1 104 ? 13.809 -10.967 -17.579 1.00 80.25 104 ALA A N 1
ATOM 822 C CA . ALA A 1 104 ? 14.067 -12.372 -17.273 1.00 80.25 104 ALA A CA 1
ATOM 823 C C . ALA A 1 104 ? 14.731 -12.542 -15.894 1.00 80.25 104 ALA A C 1
ATOM 825 O O . ALA A 1 104 ? 14.271 -13.348 -15.085 1.00 80.25 104 ALA A O 1
ATOM 826 N N . TYR A 1 105 ? 15.747 -11.730 -15.581 1.00 81.19 105 TYR A N 1
ATOM 827 C CA . TYR A 1 105 ? 16.383 -11.706 -14.262 1.00 81.19 105 TYR A CA 1
ATOM 828 C C . TYR A 1 105 ? 15.393 -11.343 -13.145 1.00 81.19 105 TYR A C 1
ATOM 830 O O . TYR A 1 105 ? 15.378 -11.997 -12.104 1.00 81.19 105 TYR A O 1
ATOM 838 N N . PHE A 1 106 ? 14.529 -10.347 -13.363 1.00 80.06 106 PHE A N 1
ATOM 839 C CA . PHE A 1 106 ? 13.506 -9.947 -12.394 1.00 80.06 106 PHE A CA 1
ATOM 840 C C . PHE A 1 106 ? 12.481 -11.049 -12.133 1.00 80.06 106 PHE A C 1
ATOM 842 O O . PHE A 1 106 ? 12.104 -11.257 -10.984 1.00 80.06 106 PHE A O 1
ATOM 849 N N . ILE A 1 107 ? 12.047 -11.771 -13.168 1.00 80.44 107 ILE A N 1
ATOM 850 C CA . ILE A 1 107 ? 11.106 -12.885 -13.015 1.00 80.44 107 ILE A CA 1
ATOM 851 C C . ILE A 1 107 ? 11.763 -14.047 -12.272 1.00 80.44 107 ILE A C 1
ATOM 853 O O . ILE A 1 107 ? 11.179 -14.563 -11.323 1.00 80.44 107 ILE A O 1
ATOM 857 N N . VAL A 1 108 ? 12.989 -14.427 -12.637 1.00 84.25 108 VAL A N 1
ATOM 858 C CA . VAL A 1 108 ? 13.724 -15.498 -11.944 1.00 84.25 108 VAL A CA 1
ATOM 859 C C . VAL A 1 108 ? 13.966 -15.132 -10.479 1.00 84.25 108 VAL A C 1
ATOM 861 O O . VAL A 1 108 ? 13.699 -15.937 -9.588 1.00 84.25 108 VAL A O 1
ATOM 864 N N . SER A 1 109 ? 14.401 -13.898 -10.220 1.00 80.00 109 SER A N 1
ATOM 865 C CA . SER A 1 109 ? 14.590 -13.370 -8.869 1.00 80.00 109 SER A CA 1
ATOM 866 C C . SER A 1 109 ? 13.271 -13.304 -8.094 1.00 80.00 109 SER A C 1
ATOM 868 O O . SER A 1 109 ? 13.219 -13.716 -6.941 1.00 80.00 109 SER A O 1
ATOM 870 N N . GLY A 1 110 ? 12.176 -12.878 -8.729 1.00 77.56 110 GLY A N 1
ATOM 871 C CA . GLY A 1 110 ? 10.846 -12.814 -8.124 1.00 77.56 110 GLY A CA 1
ATOM 872 C C . GLY A 1 110 ? 10.278 -14.188 -7.769 1.00 77.56 110 GLY A C 1
ATOM 873 O O . GLY A 1 110 ? 9.702 -14.348 -6.695 1.00 77.56 110 GLY A O 1
ATOM 874 N N . ILE A 1 111 ? 10.486 -15.198 -8.619 1.00 79.50 111 ILE A N 1
ATOM 875 C CA . ILE A 1 111 ? 10.089 -16.587 -8.348 1.00 79.50 111 ILE A CA 1
ATOM 876 C C . ILE A 1 111 ? 10.933 -17.171 -7.213 1.00 79.50 111 ILE A C 1
ATOM 878 O O . ILE A 1 111 ? 10.381 -17.784 -6.299 1.00 79.50 111 ILE A O 1
ATOM 882 N N . LEU A 1 112 ? 12.251 -16.946 -7.222 1.00 78.94 112 LEU A N 1
ATOM 883 C CA . LEU A 1 112 ? 13.129 -17.345 -6.120 1.00 78.94 112 LEU A CA 1
ATOM 884 C C . LEU A 1 112 ? 12.707 -16.677 -4.812 1.00 78.94 112 LEU A C 1
ATOM 886 O O . LEU A 1 112 ? 12.559 -17.359 -3.803 1.00 78.94 112 LEU A O 1
ATOM 890 N N . LEU A 1 113 ? 12.440 -15.373 -4.833 1.00 72.62 113 LEU A N 1
ATOM 891 C CA . LEU A 1 113 ? 12.021 -14.629 -3.654 1.00 72.62 113 LEU A CA 1
ATOM 892 C C . LEU A 1 113 ? 10.646 -15.086 -3.159 1.00 72.62 113 LEU A C 1
ATOM 894 O O . LEU A 1 113 ? 10.490 -15.261 -1.963 1.00 72.62 113 LEU A O 1
ATOM 898 N N . CYS A 1 114 ? 9.682 -15.369 -4.039 1.00 69.44 114 CYS A N 1
ATOM 899 C CA . CYS A 1 114 ? 8.400 -15.972 -3.646 1.00 69.44 114 CYS A CA 1
ATOM 900 C C . CYS A 1 114 ? 8.554 -17.390 -3.082 1.00 69.44 114 CYS A C 1
ATOM 902 O O . CYS A 1 114 ? 7.762 -17.793 -2.238 1.00 69.44 114 CYS A O 1
ATOM 904 N N . THR A 1 115 ? 9.554 -18.146 -3.537 1.00 72.25 115 THR A N 1
ATOM 905 C CA . THR A 1 115 ? 9.827 -19.499 -3.032 1.00 72.25 115 THR A CA 1
ATOM 906 C C . THR A 1 115 ? 10.506 -19.456 -1.662 1.00 72.25 115 THR A C 1
ATOM 908 O O . THR A 1 115 ? 10.200 -20.270 -0.795 1.00 72.25 115 THR A O 1
ATOM 911 N N . PHE A 1 116 ? 11.417 -18.502 -1.452 1.00 68.62 116 PHE A N 1
ATOM 912 C CA . PHE A 1 116 ? 12.128 -18.314 -0.186 1.00 68.62 116 PHE A CA 1
ATOM 913 C C . PHE A 1 116 ? 11.342 -17.498 0.841 1.00 68.62 116 PHE A C 1
ATOM 915 O O . PHE A 1 116 ? 11.536 -17.706 2.037 1.00 68.62 116 PHE A O 1
ATOM 922 N N . SER A 1 117 ? 10.462 -16.586 0.418 1.00 63.25 117 SER A N 1
ATOM 923 C CA . SER A 1 117 ? 9.545 -15.892 1.316 1.00 63.25 117 SER A CA 1
ATOM 924 C C . SER A 1 117 ? 8.530 -16.904 1.844 1.00 63.25 117 SER A C 1
ATOM 926 O O . SER A 1 117 ? 7.686 -17.377 1.080 1.00 63.25 117 SER A O 1
ATOM 928 N N . PRO A 1 118 ? 8.561 -17.240 3.146 1.00 62.53 118 PRO A N 1
ATOM 929 C CA . PRO A 1 118 ? 7.527 -18.077 3.724 1.00 62.53 118 PRO A CA 1
ATOM 930 C C . PRO A 1 118 ? 6.169 -17.371 3.577 1.00 62.53 118 PRO A C 1
ATOM 932 O O . PRO A 1 118 ? 6.114 -16.137 3.560 1.00 62.53 118 PRO A O 1
ATOM 935 N N . PRO A 1 119 ? 5.055 -18.114 3.475 1.00 66.62 119 PRO A N 1
ATOM 936 C CA . PRO A 1 119 ? 3.728 -17.533 3.314 1.00 66.62 119 PRO A CA 1
ATOM 937 C C . PRO A 1 119 ? 3.286 -16.830 4.607 1.00 66.62 119 PRO A C 1
ATOM 939 O O . PRO A 1 119 ? 2.501 -17.376 5.382 1.00 66.62 119 PRO A O 1
ATOM 942 N N . PHE A 1 120 ? 3.772 -15.604 4.831 1.00 63.44 120 PHE A N 1
ATOM 943 C CA . PHE A 1 120 ? 3.456 -14.763 5.992 1.00 63.44 120 PHE A CA 1
ATOM 944 C C . PHE A 1 120 ? 1.946 -14.661 6.218 1.00 63.44 120 PHE A C 1
ATOM 946 O O . PHE A 1 120 ? 1.484 -14.802 7.344 1.00 63.44 120 PHE A O 1
ATOM 953 N N . GLY A 1 121 ? 1.162 -14.562 5.140 1.00 68.50 121 GLY A N 1
ATOM 954 C CA . GLY A 1 121 ? -0.299 -14.523 5.224 1.00 68.50 121 GLY A CA 1
ATOM 955 C C . GLY A 1 121 ? -0.928 -15.756 5.884 1.00 68.50 121 GLY A C 1
ATOM 956 O O . GLY A 1 121 ? -1.913 -15.619 6.604 1.00 68.50 121 GLY A O 1
ATOM 957 N N . ARG A 1 122 ? -0.358 -16.960 5.710 1.00 72.69 122 ARG A N 1
ATOM 958 C CA . ARG A 1 122 ? -0.872 -18.170 6.380 1.00 72.69 122 ARG A CA 1
ATOM 959 C C . ARG A 1 122 ? -0.559 -18.170 7.871 1.00 72.69 122 ARG A C 1
ATOM 961 O O . ARG A 1 122 ? -1.405 -18.594 8.653 1.00 72.69 122 ARG A O 1
ATOM 968 N N . TYR A 1 123 ? 0.620 -17.686 8.251 1.00 78.06 123 TYR A N 1
ATOM 969 C CA . TYR A 1 123 ? 1.013 -17.580 9.654 1.00 78.06 123 TYR A CA 1
ATOM 970 C C . TYR A 1 123 ? 0.191 -16.513 10.382 1.00 78.06 123 TYR A C 1
ATOM 972 O O . TYR A 1 123 ? -0.377 -16.817 11.425 1.00 78.06 123 TYR A O 1
ATOM 980 N N . THR A 1 124 ? 0.000 -15.332 9.786 1.00 75.12 124 THR A N 1
ATOM 981 C CA . THR A 1 124 ? -0.848 -14.274 10.359 1.00 75.12 124 THR A CA 1
ATOM 982 C C . THR A 1 124 ? -2.306 -14.714 10.495 1.00 75.12 124 THR A C 1
ATOM 984 O O . THR A 1 124 ? -2.926 -14.470 11.526 1.00 75.12 124 THR A O 1
ATOM 987 N N . ALA A 1 125 ? -2.862 -15.418 9.502 1.00 78.44 125 ALA A N 1
ATOM 988 C CA . ALA A 1 125 ? -4.227 -15.944 9.595 1.00 78.44 125 ALA A CA 1
ATOM 989 C C . ALA A 1 125 ? -4.376 -16.995 10.709 1.00 78.44 125 ALA A C 1
ATOM 991 O O . ALA A 1 125 ? -5.405 -17.059 11.383 1.00 78.44 125 ALA A O 1
ATOM 992 N N . MET A 1 126 ? -3.351 -17.827 10.912 1.00 86.06 126 MET A N 1
ATOM 993 C CA . MET A 1 126 ? -3.348 -18.835 11.969 1.00 86.06 126 MET A CA 1
ATOM 994 C C . MET A 1 126 ? -3.205 -18.204 13.358 1.00 86.06 126 MET A C 1
ATOM 996 O O . MET A 1 126 ? -3.899 -18.619 14.283 1.00 86.06 126 MET A O 1
ATOM 1000 N N . GLU A 1 127 ? -2.372 -17.173 13.484 1.00 87.00 127 GLU A N 1
ATOM 1001 C CA . GLU A 1 127 ? -2.206 -16.392 14.711 1.00 87.00 127 GLU A CA 1
ATOM 1002 C C . GLU A 1 127 ? -3.500 -15.671 15.097 1.00 87.00 127 GLU A C 1
ATOM 1004 O O . GLU A 1 127 ? -3.979 -15.844 16.215 1.00 87.00 127 GLU A O 1
ATOM 1009 N N . GLN A 1 128 ? -4.146 -14.978 14.152 1.00 81.62 128 GLN A N 1
ATOM 1010 C CA . GLN A 1 128 ? -5.436 -14.323 14.394 1.00 81.62 128 GLN A CA 1
ATOM 1011 C C . GLN A 1 128 ? -6.526 -15.308 14.821 1.00 8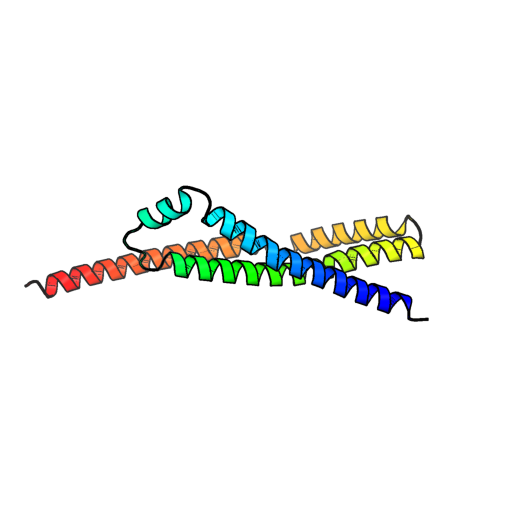1.62 128 GLN A C 1
ATOM 1013 O O . GLN A 1 128 ? -7.343 -14.992 15.686 1.00 81.62 128 GLN A O 1
ATOM 1018 N N . LYS A 1 129 ? -6.540 -16.516 14.244 1.00 90.25 129 LYS A N 1
ATOM 1019 C CA . LYS A 1 129 ? -7.476 -17.565 14.658 1.00 90.25 129 LYS A CA 1
ATOM 1020 C C . LYS A 1 129 ? -7.226 -17.992 16.105 1.00 90.25 129 LYS A C 1
ATOM 1022 O O . LYS A 1 129 ? -8.170 -18.075 16.884 1.00 90.25 129 LYS A O 1
ATOM 1027 N N . LEU A 1 130 ? -5.967 -18.234 16.462 1.00 89.69 130 LEU A N 1
ATOM 1028 C CA . LEU A 1 130 ? -5.595 -18.676 17.803 1.00 89.69 130 LEU A CA 1
ATOM 1029 C C . LEU A 1 130 ? -5.871 -17.590 18.853 1.00 89.69 130 LEU A C 1
ATOM 1031 O O . LEU A 1 130 ? -6.392 -17.881 19.930 1.00 89.69 130 LEU A O 1
ATOM 1035 N N . GLU A 1 131 ? -5.581 -16.332 18.522 1.00 89.00 131 GLU A N 1
ATOM 1036 C CA . GLU A 1 131 ? -5.890 -15.186 19.375 1.00 89.00 131 GLU A CA 1
ATOM 1037 C C . GLU A 1 131 ? -7.410 -15.002 19.532 1.00 89.00 131 GLU A C 1
ATOM 1039 O O . GLU A 1 131 ? -7.894 -14.716 20.629 1.00 89.00 131 GLU A O 1
ATOM 1044 N N . GLY A 1 132 ? -8.181 -15.244 18.466 1.00 89.88 132 GLY A N 1
ATOM 1045 C CA . GLY A 1 132 ? -9.643 -15.278 18.502 1.00 89.88 132 GLY A CA 1
ATOM 1046 C C . GLY A 1 132 ? -10.191 -16.351 19.450 1.00 89.88 132 GLY A C 1
ATOM 1047 O O . GLY A 1 132 ? -11.018 -16.045 20.313 1.00 89.88 132 GLY A O 1
ATOM 1048 N N . ASP A 1 133 ? -9.685 -17.583 19.354 1.00 91.00 133 ASP A N 1
ATOM 1049 C CA . ASP A 1 133 ? -10.083 -18.704 20.219 1.00 91.00 133 ASP A CA 1
ATOM 1050 C C . ASP A 1 133 ? -9.715 -18.452 21.695 1.00 91.00 133 ASP A C 1
ATOM 1052 O O . ASP A 1 133 ? -10.489 -18.770 22.613 1.00 91.00 133 ASP A O 1
ATOM 1056 N N . PHE A 1 134 ? -8.561 -17.822 21.936 1.00 91.38 134 PHE A N 1
ATOM 1057 C CA . PHE A 1 134 ? -8.140 -17.387 23.266 1.00 91.38 134 PHE A CA 1
ATOM 1058 C C . PHE A 1 134 ? -9.094 -16.333 23.842 1.00 91.38 134 PHE A C 1
ATOM 1060 O O . PHE A 1 134 ? -9.610 -16.509 24.950 1.00 91.38 134 PHE A O 1
ATOM 1067 N N . ARG A 1 135 ? -9.397 -15.272 23.080 1.00 87.25 135 ARG A N 1
ATOM 1068 C CA . ARG A 1 135 ? -10.335 -14.211 23.493 1.00 87.25 135 ARG A CA 1
ATOM 1069 C C . ARG A 1 135 ? -11.731 -14.766 23.777 1.00 87.25 135 ARG A C 1
ATOM 1071 O O . ARG A 1 135 ? -12.348 -14.385 24.774 1.00 87.25 135 ARG A O 1
ATOM 1078 N N . TYR A 1 136 ? -12.208 -15.703 22.959 1.00 87.81 136 TYR A N 1
ATOM 1079 C CA . TYR A 1 136 ? -13.496 -16.368 23.163 1.00 87.81 136 TYR A CA 1
ATOM 1080 C C . TYR A 1 136 ? -13.535 -17.167 24.473 1.00 87.81 136 TYR A C 1
ATOM 1082 O O . TYR A 1 136 ? -14.464 -17.034 25.274 1.00 87.81 136 TYR A O 1
ATOM 1090 N N . SER A 1 137 ? -12.500 -17.968 24.729 1.00 88.25 137 SER A N 1
ATOM 1091 C CA . SER A 1 137 ? -12.402 -18.764 25.956 1.00 88.25 137 SER A CA 1
ATOM 1092 C C . SER A 1 137 ? -12.295 -17.880 27.201 1.0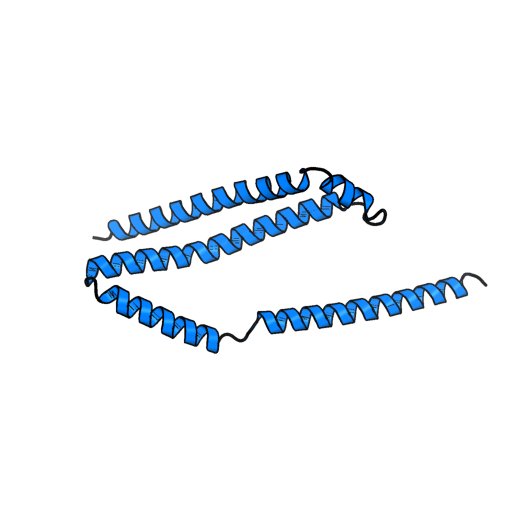0 88.25 137 SER A C 1
ATOM 1094 O O . SER A 1 137 ? -12.978 -18.131 28.195 1.00 88.25 137 SER A O 1
ATOM 1096 N N . HIS A 1 138 ? -11.514 -16.801 27.124 1.00 91.62 138 HIS A N 1
ATOM 1097 C CA . HIS A 1 138 ? -11.362 -15.827 28.201 1.00 91.62 138 HIS A CA 1
ATOM 1098 C C . HIS A 1 138 ? -12.686 -15.117 28.531 1.00 91.62 138 HIS A C 1
ATOM 1100 O O . HIS A 1 138 ? -13.067 -15.015 29.698 1.00 91.62 138 HIS A O 1
ATOM 1106 N N . SER A 1 139 ? -13.446 -14.713 27.507 1.00 86.56 139 SER A N 1
ATOM 1107 C CA . SER A 1 139 ? -14.770 -14.104 27.681 1.00 86.56 139 SER A CA 1
ATOM 1108 C C . SER A 1 139 ? -15.762 -15.053 28.371 1.00 86.56 139 SER A C 1
ATOM 1110 O O . SER A 1 139 ? -16.513 -14.629 29.256 1.00 86.56 139 SER A O 1
ATOM 1112 N N . ARG A 1 140 ? -15.726 -16.359 28.060 1.00 89.50 140 ARG A N 1
ATOM 1113 C CA . ARG A 1 140 ? -16.576 -17.354 28.743 1.00 89.50 140 ARG A CA 1
ATOM 1114 C C . ARG A 1 140 ? -16.242 -17.502 30.224 1.00 89.50 140 ARG A C 1
ATOM 1116 O O . ARG A 1 140 ? -17.161 -17.543 31.038 1.00 89.50 140 ARG A O 1
ATOM 1123 N N . ILE A 1 141 ? -14.958 -17.541 30.580 1.00 89.81 141 ILE A N 1
ATOM 1124 C CA . ILE A 1 141 ? -14.526 -17.640 31.983 1.00 89.81 141 ILE A CA 1
ATOM 1125 C C . ILE A 1 141 ? -15.002 -16.418 32.774 1.00 89.81 141 ILE A C 1
ATOM 1127 O O . ILE A 1 141 ? -15.625 -16.581 33.821 1.00 89.81 141 ILE A O 1
ATOM 1131 N N . ILE A 1 142 ? -14.789 -15.207 32.248 1.00 89.88 142 ILE A N 1
ATOM 1132 C CA . ILE A 1 142 ? -15.266 -13.967 32.884 1.00 89.88 142 ILE A CA 1
ATOM 1133 C C . ILE A 1 142 ? -16.785 -13.998 33.062 1.00 89.88 142 ILE A C 1
ATOM 1135 O O . ILE A 1 142 ? -17.294 -13.649 34.126 1.00 89.88 142 ILE A O 1
ATOM 1139 N N . THR A 1 143 ? -17.519 -14.449 32.044 1.00 88.88 143 THR A N 1
ATOM 1140 C CA . THR A 1 143 ? -18.983 -14.535 32.104 1.00 88.88 143 THR A CA 1
ATOM 1141 C C . THR A 1 143 ? -19.449 -15.503 33.195 1.00 88.88 143 THR A C 1
ATOM 1143 O O . THR A 1 143 ? -20.368 -15.185 33.949 1.00 88.88 143 THR A O 1
ATOM 1146 N N . HIS A 1 144 ? -18.803 -16.666 33.325 1.00 88.50 144 HIS A N 1
ATOM 1147 C CA . HIS A 1 144 ? -19.117 -17.638 34.375 1.00 88.50 144 HIS A CA 1
ATOM 1148 C C . HIS A 1 144 ? -18.778 -17.111 35.776 1.00 88.50 144 HIS A C 1
ATOM 1150 O O . HIS A 1 144 ? -19.603 -17.238 36.678 1.00 88.50 144 HIS A O 1
ATOM 1156 N N . LEU A 1 145 ? -17.620 -16.464 35.948 1.00 87.56 145 LEU A N 1
ATOM 1157 C CA . LEU A 1 145 ? -17.230 -15.830 37.212 1.00 87.56 145 LEU A CA 1
ATOM 1158 C C . LEU A 1 145 ? -18.225 -14.743 37.627 1.00 87.56 145 LEU A C 1
ATOM 1160 O O . LEU A 1 145 ? -18.667 -14.716 38.771 1.00 87.56 145 LEU A O 1
ATOM 1164 N N . LYS A 1 146 ? -18.645 -13.894 36.683 1.00 84.94 146 LYS A N 1
ATOM 1165 C CA . LYS A 1 146 ? -19.624 -12.833 36.941 1.00 84.94 146 LYS A CA 1
ATOM 1166 C C . LYS A 1 146 ? -20.980 -13.395 37.377 1.00 84.94 146 LYS A C 1
ATOM 1168 O O . LYS A 1 146 ? -21.620 -12.823 38.253 1.00 84.94 146 LYS A O 1
ATOM 1173 N N . LYS A 1 147 ? -21.397 -14.530 36.804 1.00 82.12 147 LYS A N 1
ATOM 1174 C CA . LYS A 1 147 ? -22.644 -15.215 37.171 1.00 82.12 147 LYS A CA 1
ATOM 1175 C C . LYS A 1 147 ? -22.583 -15.842 38.569 1.00 82.12 147 LYS A C 1
ATOM 1177 O O . LYS A 1 147 ? -23.569 -15.770 39.294 1.00 82.12 147 LYS A O 1
ATOM 1182 N N . LEU A 1 148 ? -21.447 -16.428 38.951 1.00 83.44 148 LEU A N 1
ATOM 1183 C CA . LEU A 1 148 ? -21.241 -16.960 40.305 1.00 83.44 148 LEU A CA 1
ATOM 1184 C C . LEU A 1 148 ? -21.219 -15.837 41.347 1.00 83.44 148 LEU A C 1
ATOM 1186 O O . LEU A 1 148 ? -21.959 -15.912 42.318 1.00 83.44 148 LEU A O 1
ATOM 1190 N N . HIS A 1 149 ? -20.483 -14.756 41.084 1.00 79.00 149 HIS A N 1
ATOM 1191 C CA . HIS A 1 149 ? -20.449 -13.586 41.964 1.00 79.00 149 HIS A CA 1
ATOM 1192 C C . HIS A 1 149 ? -21.848 -12.988 42.190 1.00 79.00 149 HIS A C 1
ATOM 1194 O O . HIS A 1 149 ? -22.230 -12.701 43.317 1.00 79.00 149 HIS A O 1
ATOM 1200 N N . SER A 1 150 ? -22.668 -12.882 41.135 1.00 77.56 150 SER A N 1
ATOM 1201 C CA . SER A 1 150 ? -24.050 -12.393 41.270 1.00 77.56 150 SER A CA 1
ATOM 1202 C C . SER A 1 150 ? -24.986 -13.330 42.044 1.00 77.56 150 SER A C 1
ATOM 1204 O O . SER A 1 150 ? -26.014 -12.879 42.534 1.00 77.56 150 SER A O 1
ATOM 1206 N N . MET A 1 151 ? -24.669 -14.628 42.123 1.00 74.94 151 MET A N 1
ATOM 1207 C CA . MET A 1 151 ? -25.435 -15.592 42.924 1.00 74.94 151 MET A CA 1
ATOM 1208 C C . MET A 1 151 ? -25.056 -15.513 44.407 1.00 74.94 151 MET A C 1
ATOM 1210 O O . MET A 1 151 ? -25.895 -15.795 45.250 1.00 74.94 151 MET A O 1
ATOM 1214 N N . GLU A 1 152 ? -23.816 -15.124 44.713 1.00 71.94 152 GLU A N 1
ATOM 1215 C CA . GLU A 1 152 ? -23.284 -15.017 46.076 1.00 71.94 152 GLU A CA 1
ATOM 1216 C C . GLU A 1 152 ? -23.715 -13.711 46.770 1.00 71.94 152 GLU A C 1
ATOM 1218 O O . GLU A 1 152 ? -24.004 -13.721 47.958 1.00 71.94 152 GLU A O 1
ATOM 1223 N N . GLU A 1 153 ? -23.863 -12.607 46.026 1.00 69.19 153 GLU A N 1
ATOM 1224 C CA . GLU A 1 153 ? -24.441 -11.346 46.540 1.00 69.19 153 GLU A CA 1
ATOM 1225 C C . GLU A 1 153 ? -25.984 -11.365 46.647 1.00 69.19 153 GLU A C 1
ATOM 1227 O O . GLU A 1 153 ? -26.581 -10.432 47.184 1.00 69.19 153 GLU A O 1
ATOM 1232 N N . GLY A 1 154 ? -26.645 -12.397 46.107 1.00 58.91 154 GLY A N 1
ATOM 1233 C CA . GLY A 1 154 ? -28.108 -12.537 46.058 1.00 58.91 154 GLY A CA 1
ATOM 1234 C C . GLY A 1 154 ? -28.733 -13.412 47.157 1.00 58.91 154 GLY A C 1
ATOM 1235 O O . GLY A 1 154 ? -29.947 -13.624 47.123 1.00 58.91 154 GLY A O 1
ATOM 1236 N N . THR A 1 155 ? -27.931 -13.920 48.097 1.00 46.62 155 THR A N 1
ATOM 1237 C CA . THR A 1 155 ? -28.330 -14.695 49.294 1.00 46.62 155 THR A CA 1
ATOM 1238 C C . THR A 1 155 ? -27.874 -13.999 50.560 1.00 46.62 155 THR A C 1
ATOM 1240 O O . THR A 1 155 ? -28.670 -13.975 51.524 1.00 46.62 155 THR A O 1
#

pLDDT: mean 72.08, std 9.33, range [43.88, 91.62]

Sequence (155 aa):
MMWPTSIVNNSLKLAISALSLCFRERLPKHAHSLYLDGITFYKISNLDNGLQNSYQLLAQDIDKVVDNFSHLYSDIAKPVVAIFLFAHKLGEAIGNEAPFYMIAYFIVSGILLCTFSPPFGRYTAMEQKLEGDFRYSHSRIITHLKKLHSMEEGT

Secondary structure (DSSP, 8-state):
--HHHHHHHHHHHHHHHHHHHHHHHHHHHHHHHHHHSTTHHHHHHHS-TT-TTHHHHHHHHHHHHHHHHHHHHHHHHHHHHHHHHHHHHHHHHH-TTHHHHHHHHHHHHHHHHHHHS--HHHHHHHHHHHHHHHHHHHHHHHHHHHHHHHHHTT-

Organism: NCBI:txid90262